Protein AF-A0A7J2YMT7-F1 (afdb_monomer_lite)

Radius of gyration: 17.84 Å; chains: 1; bounding box: 46×27×53 Å

Secondary structure (DSSP, 8-state):
--THHHHHHHHHHHHHHHHHHHHHHTTSS-HHHHHHHHHHHHHHHHHHHHHHHH-GGGHHHHHHHHHHHHHHHHHHHHHHHHHHHHSPPPGGGS-SSS--HHHHHHHHHHHHHHHHHHHHHHHHHHHHHHHHH-GGG------

Structure (mmCIF, N/CA/C/O backbone):
data_AF-A0A7J2YMT7-F1
#
_entry.id   AF-A0A7J2YMT7-F1
#
loop_
_atom_site.group_PDB
_atom_site.id
_atom_site.type_symbol
_atom_site.label_atom_id
_atom_site.label_alt_id
_atom_site.label_comp_id
_atom_site.label_asym_id
_atom_site.label_entity_id
_atom_site.label_seq_id
_atom_site.pdbx_PDB_ins_code
_atom_site.Cartn_x
_atom_site.Cartn_y
_atom_site.Cartn_z
_atom_site.occupancy
_atom_site.B_iso_or_equiv
_atom_site.auth_seq_id
_atom_site.auth_comp_id
_atom_site.auth_asym_id
_atom_site.auth_atom_id
_atom_site.pdbx_PDB_model_num
ATOM 1 N N . MET A 1 1 ? -24.094 4.651 3.610 1.00 52.81 1 MET A N 1
ATOM 2 C CA . MET A 1 1 ? -22.888 5.042 2.845 1.00 52.81 1 MET A CA 1
ATOM 3 C C . MET A 1 1 ? -23.314 6.062 1.806 1.00 52.81 1 MET A C 1
ATOM 5 O O . MET A 1 1 ? -24.245 5.777 1.066 1.00 52.81 1 MET A O 1
ATOM 9 N N . LYS A 1 2 ? -22.695 7.248 1.753 1.00 54.00 2 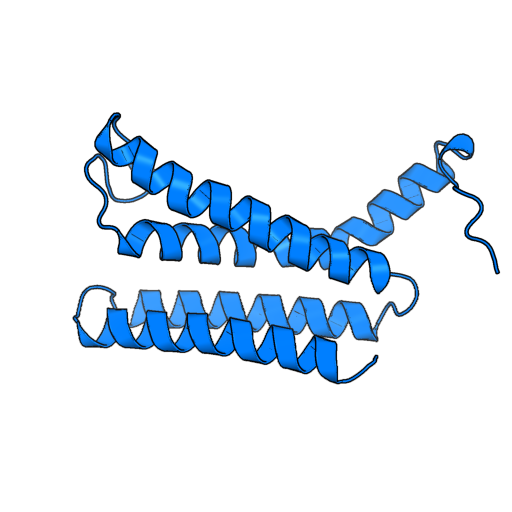LYS A N 1
ATOM 10 C CA . LYS A 1 2 ? -22.926 8.169 0.629 1.00 54.00 2 LYS A CA 1
ATOM 11 C C . LYS A 1 2 ? -22.167 7.601 -0.574 1.00 54.00 2 LYS A C 1
ATOM 13 O O . LYS A 1 2 ? -20.940 7.610 -0.537 1.00 54.00 2 LYS A O 1
ATOM 18 N N . TRP A 1 3 ? -22.888 7.121 -1.593 1.00 56.78 3 TRP A N 1
ATOM 19 C CA . TRP A 1 3 ? -22.397 6.493 -2.838 1.00 56.78 3 TRP A CA 1
ATOM 20 C C . TRP A 1 3 ? -21.148 7.140 -3.455 1.00 56.78 3 TRP A C 1
ATOM 22 O O . TRP A 1 3 ? -20.315 6.455 -4.037 1.00 56.78 3 TRP A O 1
ATOM 32 N N . LYS A 1 4 ? -20.968 8.445 -3.239 1.00 57.12 4 LYS A N 1
ATOM 33 C CA . LYS A 1 4 ? -19.778 9.212 -3.620 1.00 57.12 4 LYS A CA 1
ATOM 34 C C . LYS A 1 4 ? -18.448 8.610 -3.127 1.00 57.12 4 LYS A C 1
ATOM 36 O O . LYS A 1 4 ? -17.479 8.649 -3.866 1.00 57.12 4 LYS A O 1
ATOM 41 N N . HIS A 1 5 ? -18.388 8.020 -1.931 1.00 60.62 5 HIS A N 1
ATOM 42 C CA . HIS A 1 5 ? -17.132 7.472 -1.380 1.00 60.62 5 HIS A CA 1
ATOM 43 C C . HIS A 1 5 ? -16.762 6.128 -2.015 1.00 60.62 5 HIS A C 1
ATOM 45 O O . HIS A 1 5 ? -15.599 5.878 -2.314 1.00 60.62 5 HIS A O 1
ATOM 51 N N . VAL A 1 6 ? -17.770 5.295 -2.279 1.00 62.91 6 VAL A N 1
ATOM 52 C CA . VAL A 1 6 ? -17.600 4.027 -3.001 1.00 62.91 6 VAL A CA 1
ATOM 53 C C . VAL A 1 6 ? -17.194 4.306 -4.451 1.00 62.91 6 VAL A C 1
ATOM 55 O O . VAL A 1 6 ? -16.293 3.659 -4.971 1.00 62.91 6 VAL A O 1
ATOM 58 N N . ALA A 1 7 ? -17.778 5.336 -5.072 1.00 62.00 7 ALA A N 1
ATOM 59 C CA . ALA A 1 7 ? -17.408 5.780 -6.414 1.00 62.00 7 ALA A CA 1
ATOM 60 C C . ALA A 1 7 ? -15.953 6.280 -6.503 1.00 62.00 7 ALA A C 1
ATOM 62 O O . ALA A 1 7 ? -15.264 5.956 -7.465 1.00 62.00 7 ALA A O 1
ATOM 63 N N . ILE A 1 8 ? -15.459 7.010 -5.495 1.00 65.06 8 ILE A N 1
ATOM 64 C CA . ILE A 1 8 ? -14.055 7.457 -5.451 1.00 65.06 8 ILE A CA 1
ATOM 65 C C . ILE A 1 8 ? -13.103 6.256 -5.368 1.00 65.06 8 ILE A C 1
ATOM 67 O O . ILE A 1 8 ? -12.135 6.182 -6.125 1.00 65.06 8 ILE A O 1
ATOM 71 N N . GLY A 1 9 ? -13.394 5.274 -4.514 1.00 65.06 9 GLY A N 1
ATOM 72 C CA . GLY A 1 9 ? -12.570 4.068 -4.424 1.00 65.06 9 GLY A CA 1
ATOM 73 C C . GLY A 1 9 ? -12.605 3.200 -5.698 1.00 65.06 9 GLY A C 1
ATOM 74 O O . GLY A 1 9 ? -11.574 2.673 -6.118 1.00 65.06 9 GLY A O 1
ATOM 75 N N . LEU A 1 10 ? -13.754 3.133 -6.379 1.00 66.94 10 LEU A N 1
ATOM 76 C CA . LEU A 1 10 ? -13.886 2.523 -7.710 1.00 66.94 10 LEU A CA 1
ATOM 77 C C . LEU A 1 10 ? -13.078 3.272 -8.783 1.00 66.94 10 LEU A C 1
ATOM 79 O O . LEU A 1 10 ? -12.455 2.651 -9.638 1.00 66.94 10 LEU A O 1
ATOM 83 N N . SER A 1 11 ? -13.034 4.605 -8.728 1.00 67.38 11 SER A N 1
ATOM 84 C CA . SER A 1 11 ? -12.229 5.387 -9.675 1.00 67.38 11 SER A CA 1
ATOM 85 C C . SER A 1 11 ? -10.721 5.206 -9.462 1.00 67.38 11 SER A C 1
ATOM 87 O O . SER A 1 11 ? -9.984 5.067 -10.436 1.00 67.38 11 SER A O 1
ATOM 89 N N . LEU A 1 12 ? -10.260 5.112 -8.208 1.00 70.12 12 LEU A N 1
ATOM 90 C CA . LEU A 1 12 ? -8.852 4.840 -7.896 1.00 70.12 12 LEU A CA 1
ATOM 91 C C . LEU A 1 12 ? -8.421 3.433 -8.333 1.00 70.12 12 LEU A C 1
ATOM 93 O O . LEU A 1 12 ? -7.330 3.262 -8.873 1.00 70.12 12 LEU A O 1
ATOM 97 N N . SER A 1 13 ? -9.283 2.432 -8.141 1.00 71.56 13 SER A N 1
ATOM 98 C CA . SER A 1 13 ? -9.014 1.063 -8.600 1.00 71.56 13 SER A CA 1
ATOM 99 C C . SER A 1 13 ? -8.976 0.948 -10.126 1.00 71.56 13 SER A C 1
ATOM 101 O O . SER A 1 13 ? -8.164 0.190 -10.655 1.00 71.56 13 SER A O 1
ATOM 103 N N . GLY A 1 14 ? -9.762 1.760 -10.840 1.00 78.12 14 GLY A N 1
ATOM 104 C CA . GLY A 1 14 ? -9.677 1.880 -12.296 1.00 78.12 14 GLY A CA 1
ATOM 105 C C . GLY A 1 14 ? -8.308 2.364 -12.785 1.00 78.12 14 GLY A C 1
ATOM 106 O O . GLY A 1 14 ? -7.767 1.798 -13.730 1.00 78.12 14 GLY A O 1
ATOM 107 N N . ILE A 1 15 ? -7.705 3.354 -12.115 1.00 79.81 15 ILE A N 1
ATOM 108 C CA . ILE A 1 15 ? -6.371 3.875 -12.473 1.00 79.81 15 ILE A CA 1
ATOM 109 C C . ILE A 1 15 ? -5.302 2.786 -12.330 1.00 79.81 15 ILE A C 1
ATOM 111 O O . ILE A 1 15 ? -4.473 2.613 -13.222 1.00 79.81 15 ILE A O 1
ATOM 115 N N . VAL A 1 16 ? -5.350 2.020 -11.236 1.00 79.31 16 VAL A N 1
ATOM 116 C CA . VAL A 1 16 ? -4.423 0.904 -10.997 1.00 79.31 16 VAL A CA 1
ATOM 117 C C . VAL A 1 16 ? -4.561 -0.160 -12.085 1.00 79.31 16 VAL A C 1
ATOM 119 O O . VAL A 1 16 ? -3.558 -0.571 -12.661 1.00 79.31 16 VAL A O 1
ATOM 122 N N . ALA A 1 17 ? -5.792 -0.544 -12.432 1.00 82.75 17 ALA A N 1
ATOM 123 C CA . ALA A 1 17 ? -6.040 -1.531 -13.480 1.00 82.75 17 ALA A CA 1
ATOM 124 C C . ALA A 1 17 ? -5.550 -1.067 -14.863 1.00 82.75 17 ALA A C 1
ATOM 126 O O . ALA A 1 17 ? -4.910 -1.839 -15.578 1.00 82.75 17 ALA A O 1
ATOM 127 N N . ILE A 1 18 ? -5.798 0.198 -15.225 1.00 84.81 18 ILE A N 1
ATOM 128 C CA . ILE A 1 18 ? -5.334 0.791 -16.490 1.00 84.81 18 ILE A CA 1
ATOM 129 C C . ILE A 1 18 ? -3.807 0.7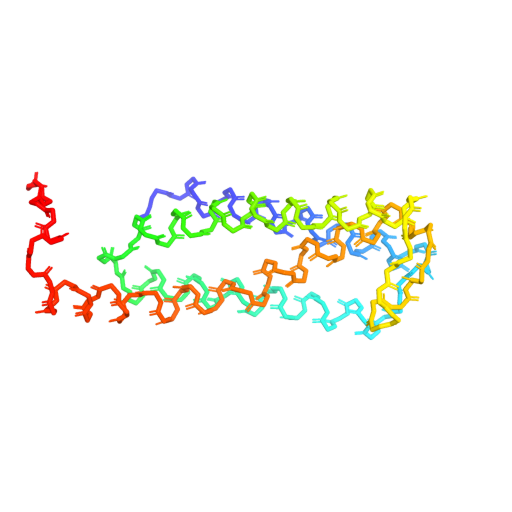90 -16.557 1.00 84.81 18 ILE A C 1
ATOM 131 O O . ILE A 1 18 ? -3.229 0.427 -17.578 1.00 84.81 18 ILE A O 1
ATOM 135 N N . MET A 1 19 ? -3.141 1.159 -15.467 1.00 83.12 19 MET A N 1
ATOM 136 C CA . MET A 1 19 ? -1.686 1.193 -15.415 1.00 83.12 19 MET A C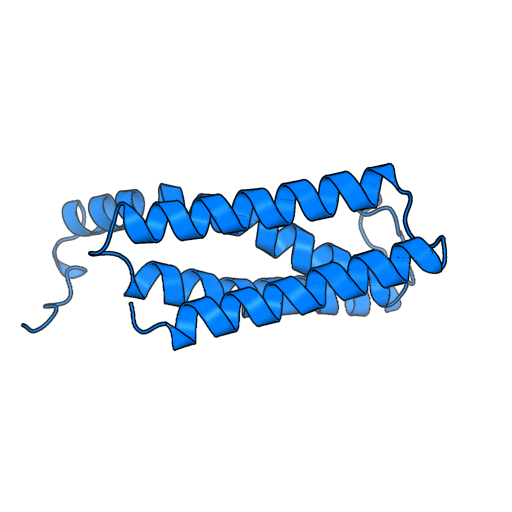A 1
ATOM 137 C C . MET A 1 19 ? -1.074 -0.210 -15.498 1.00 83.12 19 MET A C 1
ATOM 139 O O . MET A 1 19 ? -0.106 -0.404 -16.227 1.00 83.12 19 MET A O 1
ATOM 143 N N . THR A 1 20 ? -1.646 -1.211 -14.821 1.00 83.56 20 THR A N 1
ATOM 144 C CA . THR A 1 20 ? -1.192 -2.603 -14.965 1.00 83.56 20 THR A CA 1
ATOM 145 C C . THR A 1 20 ? -1.389 -3.110 -16.395 1.00 83.56 20 THR A C 1
ATOM 147 O O . THR A 1 20 ? -0.498 -3.764 -16.932 1.00 83.56 20 THR A O 1
ATOM 150 N N . ALA A 1 21 ? -2.506 -2.764 -17.045 1.00 85.44 21 ALA A N 1
ATOM 151 C CA . ALA A 1 21 ? -2.747 -3.104 -18.446 1.00 85.44 21 ALA A CA 1
ATOM 152 C C . ALA A 1 21 ? -1.748 -2.419 -19.396 1.00 85.44 21 ALA A C 1
ATOM 154 O O . ALA A 1 21 ? -1.258 -3.057 -20.325 1.00 85.44 21 ALA A O 1
ATOM 155 N N . TYR A 1 22 ? -1.399 -1.155 -19.139 1.00 86.69 22 TYR A N 1
ATOM 156 C CA . TYR A 1 22 ? -0.367 -0.436 -19.890 1.00 86.69 22 TYR A CA 1
ATOM 157 C C . TYR A 1 22 ? 1.006 -1.117 -19.768 1.00 86.69 22 TYR A C 1
ATOM 159 O O . TYR A 1 22 ? 1.668 -1.362 -20.771 1.00 86.69 22 TYR A O 1
ATOM 167 N N . LEU A 1 23 ? 1.410 -1.501 -18.552 1.00 84.38 23 LEU A N 1
ATOM 168 C CA . LEU A 1 23 ? 2.686 -2.194 -18.326 1.00 84.38 23 LEU A CA 1
ATOM 169 C C . LEU A 1 23 ? 2.735 -3.581 -18.980 1.00 84.38 23 LEU A C 1
ATOM 171 O O . LEU A 1 23 ? 3.795 -4.007 -19.438 1.00 84.38 23 LEU A O 1
ATOM 175 N N . LEU A 1 24 ? 1.595 -4.273 -19.043 1.00 86.69 24 LEU A N 1
ATOM 176 C CA . LEU A 1 24 ? 1.468 -5.538 -19.759 1.00 86.69 24 LEU A CA 1
ATOM 177 C C . LEU A 1 24 ? 1.594 -5.341 -21.281 1.00 86.69 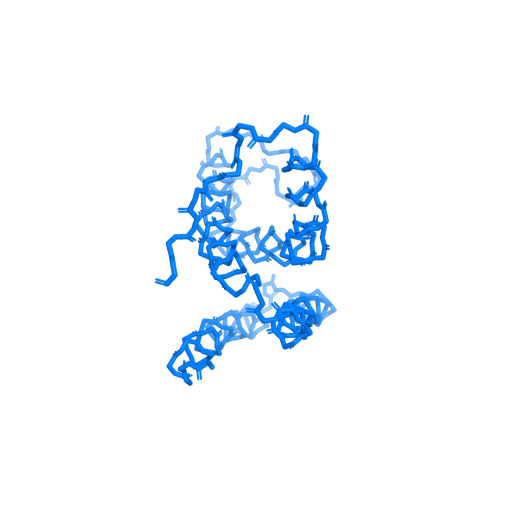24 LEU A C 1
ATOM 179 O O . LEU A 1 24 ? 2.273 -6.125 -21.938 1.00 86.69 24 LEU A O 1
ATOM 183 N N . ALA A 1 25 ? 0.982 -4.290 -21.839 1.00 86.25 25 ALA A N 1
ATOM 184 C CA . ALA A 1 25 ? 1.046 -3.983 -23.271 1.00 86.25 25 ALA A CA 1
ATOM 185 C C . ALA A 1 25 ? 2.476 -3.663 -23.744 1.00 86.25 25 ALA A C 1
ATOM 187 O O . ALA A 1 25 ? 2.886 -4.101 -24.816 1.00 86.25 25 ALA A O 1
ATOM 188 N N . GLU A 1 26 ? 3.259 -2.978 -22.910 1.00 87.00 26 GLU A N 1
ATOM 189 C CA . GLU A 1 26 ? 4.671 -2.657 -23.163 1.00 87.00 26 GLU A CA 1
ATOM 190 C C . GLU A 1 26 ? 5.630 -3.836 -22.881 1.00 87.00 26 GLU A C 1
ATOM 192 O O . GLU A 1 26 ? 6.847 -3.681 -22.941 1.00 87.00 26 GLU A O 1
ATOM 197 N N . SER A 1 27 ? 5.111 -5.029 -22.549 1.00 81.88 27 SER A N 1
ATOM 198 C CA . SER A 1 27 ? 5.905 -6.219 -22.182 1.00 81.88 27 SER A CA 1
ATOM 199 C C . SER A 1 27 ? 6.865 -6.006 -20.998 1.00 81.88 27 SER A C 1
ATOM 201 O O . SER A 1 27 ? 7.811 -6.769 -20.804 1.00 81.88 27 SER A O 1
ATOM 203 N N . LEU A 1 28 ? 6.611 -4.980 -20.179 1.00 79.88 28 LEU A N 1
ATOM 204 C CA . LEU A 1 28 ? 7.381 -4.658 -18.971 1.00 79.88 28 LEU A CA 1
ATOM 205 C C . LEU A 1 28 ? 6.983 -5.543 -17.786 1.00 79.88 28 LEU A C 1
ATOM 207 O O . LEU A 1 28 ? 7.718 -5.637 -16.804 1.00 79.88 28 LEU A O 1
ATOM 211 N N . LEU A 1 29 ? 5.814 -6.177 -17.871 1.00 81.38 29 LEU A N 1
ATOM 212 C CA . LEU A 1 29 ? 5.265 -7.050 -16.848 1.00 81.38 29 LEU A CA 1
ATOM 213 C C . LEU A 1 29 ? 4.803 -8.360 -17.491 1.00 81.38 29 LEU A C 1
ATOM 215 O O . LEU A 1 29 ? 4.143 -8.339 -18.529 1.00 81.38 29 LEU A O 1
ATOM 219 N N . SER A 1 30 ? 5.132 -9.503 -16.886 1.00 84.19 30 SER A N 1
ATOM 220 C CA . SER A 1 30 ? 4.636 -10.788 -17.381 1.00 84.19 30 SER A CA 1
ATOM 221 C C . SER A 1 30 ? 3.145 -10.941 -17.087 1.00 84.19 30 SER A C 1
ATOM 223 O O . SER A 1 30 ? 2.625 -10.414 -16.099 1.00 84.19 30 SER A O 1
ATOM 225 N N . PHE A 1 31 ? 2.452 -11.694 -17.939 1.00 82.75 31 PHE A N 1
ATOM 226 C CA . PHE A 1 31 ? 1.017 -11.932 -17.795 1.00 82.75 31 PHE A CA 1
ATOM 227 C C . PHE A 1 31 ? 0.657 -12.547 -16.433 1.00 82.75 31 PHE A C 1
ATOM 229 O O . PHE A 1 31 ? -0.286 -12.094 -15.785 1.00 82.75 31 PHE A O 1
ATOM 236 N N . ASP A 1 32 ? 1.457 -13.504 -15.955 1.00 81.00 32 ASP A N 1
ATOM 237 C CA . ASP A 1 32 ? 1.249 -14.152 -14.655 1.00 81.00 32 ASP A CA 1
ATOM 238 C C . ASP A 1 32 ? 1.348 -13.154 -13.496 1.00 81.00 32 ASP A C 1
ATOM 240 O O . ASP A 1 32 ? 0.511 -13.149 -12.592 1.00 81.00 32 ASP A O 1
ATOM 244 N N . VAL A 1 33 ? 2.341 -12.258 -13.544 1.00 80.38 33 VAL A N 1
ATOM 245 C CA . VAL A 1 33 ? 2.526 -11.222 -12.522 1.00 80.38 33 VAL A CA 1
ATOM 246 C C . VAL A 1 33 ? 1.382 -10.212 -12.587 1.00 80.38 33 VAL A C 1
ATOM 248 O O . VAL A 1 33 ? 0.865 -9.836 -11.539 1.00 80.38 33 VAL A O 1
ATOM 251 N N . ALA A 1 34 ? 0.918 -9.829 -13.781 1.00 84.19 34 ALA A N 1
ATOM 252 C CA . ALA A 1 34 ? -0.217 -8.914 -13.940 1.00 84.19 34 ALA A CA 1
ATOM 253 C C . ALA A 1 34 ? -1.490 -9.503 -13.328 1.00 84.19 34 ALA A C 1
ATOM 255 O O . ALA A 1 34 ? -2.189 -8.825 -12.572 1.00 84.19 34 ALA A O 1
ATOM 256 N N . MET A 1 35 ? -1.777 -10.772 -13.630 1.00 81.69 35 MET A N 1
ATOM 257 C CA . MET A 1 35 ? -2.951 -11.467 -13.110 1.00 81.69 35 MET A CA 1
ATOM 258 C C . MET A 1 35 ? -2.901 -11.633 -11.595 1.00 81.69 35 MET A C 1
ATOM 260 O O . MET A 1 35 ? -3.898 -11.353 -10.932 1.00 81.69 35 MET A O 1
ATOM 264 N N . LEU A 1 36 ? -1.761 -12.051 -11.036 1.00 80.81 36 LEU A N 1
ATOM 265 C CA . LEU A 1 36 ? -1.597 -12.155 -9.585 1.00 80.81 36 LEU A CA 1
ATOM 266 C C . LEU A 1 36 ? -1.788 -10.796 -8.915 1.00 80.81 36 LEU A C 1
ATOM 268 O O . LEU A 1 36 ? -2.507 -10.691 -7.925 1.00 80.81 36 LEU A O 1
ATOM 272 N N . PHE A 1 37 ? -1.199 -9.748 -9.483 1.00 80.44 37 PHE A N 1
ATOM 273 C CA . PHE A 1 37 ? -1.269 -8.405 -8.930 1.00 80.44 37 PHE A CA 1
ATOM 274 C C . PHE A 1 37 ? -2.694 -7.846 -8.929 1.00 80.44 37 PHE A C 1
ATOM 276 O O . PHE A 1 37 ? -3.176 -7.383 -7.896 1.00 80.44 37 PHE A O 1
ATOM 283 N N . LEU A 1 38 ? -3.404 -7.951 -10.057 1.00 84.56 38 LEU A N 1
ATOM 284 C CA . LEU A 1 38 ? -4.807 -7.548 -10.155 1.00 84.56 38 LEU A CA 1
ATOM 285 C C . LEU A 1 38 ? -5.700 -8.415 -9.264 1.00 84.56 38 LEU A C 1
ATOM 287 O O . LEU A 1 38 ? -6.578 -7.887 -8.587 1.00 84.56 38 LEU A O 1
ATOM 291 N N . GLY A 1 39 ? -5.464 -9.727 -9.223 1.00 82.38 39 GLY A N 1
ATOM 292 C CA . GLY A 1 39 ? -6.217 -10.658 -8.388 1.00 82.38 39 GLY A CA 1
ATOM 293 C C . GLY A 1 39 ? -6.107 -10.322 -6.902 1.00 82.38 39 GLY A C 1
ATOM 294 O O . GLY A 1 39 ? -7.127 -10.192 -6.225 1.00 82.38 39 GLY A O 1
ATOM 295 N N . VAL A 1 40 ? -4.885 -10.107 -6.405 1.00 78.69 40 VAL A N 1
ATOM 296 C CA . VAL A 1 40 ? -4.643 -9.694 -5.015 1.00 78.69 40 VAL A CA 1
ATOM 297 C C . VAL A 1 40 ? -5.252 -8.317 -4.752 1.00 78.69 40 VAL A C 1
ATOM 299 O O . VAL A 1 40 ? -5.951 -8.147 -3.754 1.00 78.69 40 VAL A O 1
ATOM 302 N N . PHE A 1 41 ? -5.069 -7.353 -5.657 1.00 82.75 41 PHE A N 1
ATOM 303 C CA . PHE A 1 41 ? -5.626 -6.008 -5.518 1.00 82.75 41 PHE A CA 1
ATOM 304 C C . PHE A 1 41 ? -7.159 -6.013 -5.411 1.00 82.75 41 PHE A C 1
ATOM 306 O O . PHE A 1 41 ? -7.715 -5.484 -4.445 1.00 82.75 41 PHE A O 1
ATOM 313 N N . PHE A 1 42 ? -7.856 -6.656 -6.353 1.00 83.00 42 PHE A N 1
ATOM 314 C CA . PHE A 1 42 ? -9.317 -6.747 -6.330 1.00 83.00 42 PHE A CA 1
ATOM 315 C C . PHE A 1 42 ? -9.829 -7.592 -5.161 1.00 83.00 42 PHE A C 1
ATOM 317 O O . PHE A 1 42 ? -10.837 -7.229 -4.556 1.00 83.00 42 PHE A O 1
ATOM 324 N N . GLY A 1 43 ? -9.132 -8.673 -4.798 1.00 81.00 43 GLY A N 1
ATOM 325 C CA . GLY A 1 43 ? -9.475 -9.492 -3.635 1.00 81.00 43 GLY A CA 1
ATOM 326 C C . GLY A 1 43 ? -9.425 -8.693 -2.332 1.00 81.00 4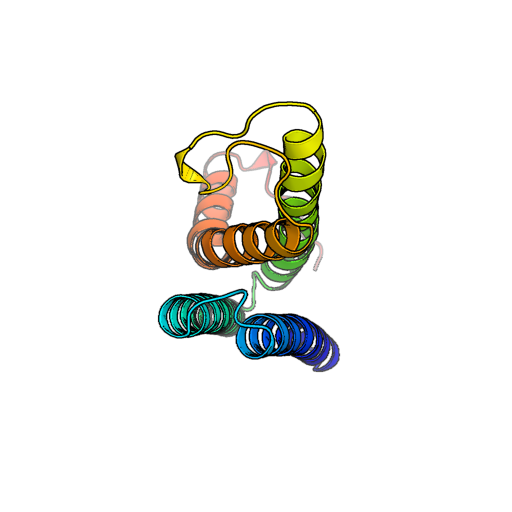3 GLY A C 1
ATOM 327 O O . GLY A 1 43 ? -10.381 -8.704 -1.556 1.00 81.00 43 GLY A O 1
ATOM 328 N N . CYS A 1 44 ? -8.358 -7.922 -2.121 1.00 77.25 44 CYS A N 1
ATOM 329 C CA . CYS A 1 44 ? -8.206 -7.078 -0.936 1.00 77.25 44 CYS A CA 1
ATOM 330 C C . CYS A 1 44 ? -9.232 -5.939 -0.911 1.00 77.25 44 CYS A C 1
ATOM 332 O O . CYS A 1 44 ? -9.795 -5.629 0.141 1.00 77.25 44 CYS A O 1
ATOM 334 N N . TYR A 1 45 ? -9.544 -5.362 -2.073 1.00 78.38 45 TYR A N 1
ATOM 335 C CA . TYR A 1 45 ? -10.586 -4.347 -2.197 1.00 78.38 45 TYR A CA 1
ATOM 336 C C . TYR A 1 45 ? -11.985 -4.905 -1.882 1.00 78.38 45 TYR A C 1
ATOM 338 O O . TYR A 1 45 ? -12.764 -4.273 -1.166 1.00 78.38 45 TYR A O 1
ATOM 346 N N . ALA A 1 46 ? -12.292 -6.121 -2.343 1.00 81.31 46 ALA A N 1
ATOM 347 C CA . ALA A 1 46 ? -13.537 -6.812 -2.020 1.00 81.31 46 ALA A CA 1
ATOM 348 C C . ALA A 1 46 ? -13.652 -7.120 -0.519 1.00 81.31 46 ALA A C 1
ATOM 350 O O . ALA A 1 46 ? -14.711 -6.890 0.065 1.00 81.31 46 ALA A O 1
ATOM 351 N N . ILE A 1 47 ? -12.565 -7.569 0.122 1.00 78.62 47 ILE A N 1
ATOM 352 C CA . ILE A 1 47 ? -12.512 -7.787 1.577 1.00 78.62 47 ILE A CA 1
ATOM 353 C C . ILE A 1 47 ? -12.777 -6.480 2.329 1.00 78.62 47 ILE A C 1
ATOM 355 O O . ILE A 1 47 ? -13.593 -6.468 3.248 1.00 78.62 47 ILE A O 1
ATOM 359 N N . ALA A 1 48 ? -12.146 -5.375 1.924 1.00 76.12 48 ALA A N 1
ATOM 360 C CA . ALA A 1 48 ? -12.352 -4.073 2.554 1.00 76.12 48 ALA A CA 1
ATOM 361 C C . ALA A 1 48 ? -13.813 -3.599 2.435 1.00 76.12 48 ALA A C 1
ATOM 363 O O . ALA A 1 48 ? -14.396 -3.121 3.407 1.00 76.12 48 ALA A O 1
ATOM 364 N N . ILE A 1 49 ? -14.440 -3.784 1.268 1.00 76.00 49 ILE A N 1
ATOM 365 C CA . ILE A 1 49 ? -15.864 -3.477 1.078 1.00 76.00 49 ILE A CA 1
ATOM 366 C C . ILE A 1 49 ? -16.740 -4.373 1.962 1.00 76.00 49 ILE A C 1
ATOM 368 O O . ILE A 1 49 ? -17.655 -3.876 2.622 1.00 76.00 49 ILE A O 1
ATOM 372 N N . ALA A 1 50 ? -16.476 -5.681 1.984 1.00 78.31 50 ALA A N 1
ATOM 373 C CA . ALA A 1 50 ? -17.230 -6.634 2.791 1.00 78.31 50 ALA A CA 1
ATOM 374 C C . ALA A 1 50 ? -17.136 -6.302 4.289 1.00 78.31 50 ALA A C 1
ATOM 376 O O . ALA A 1 50 ? -18.164 -6.282 4.968 1.00 78.31 50 ALA A O 1
ATOM 377 N N . ALA A 1 51 ? -15.942 -5.960 4.784 1.00 72.56 51 ALA A N 1
ATOM 378 C CA . ALA A 1 51 ? -15.725 -5.502 6.155 1.00 72.56 51 ALA A CA 1
ATOM 379 C C . ALA A 1 51 ? -16.595 -4.275 6.484 1.00 72.56 51 ALA A C 1
ATOM 381 O O . ALA A 1 51 ? -17.337 -4.298 7.472 1.00 72.56 51 ALA A O 1
ATOM 382 N N . GLY A 1 52 ? -16.648 -3.289 5.582 1.00 73.44 52 GLY A N 1
ATOM 383 C CA . GLY A 1 52 ? -17.450 -2.082 5.789 1.00 73.44 52 GLY A CA 1
ATOM 384 C C . GLY A 1 52 ? -18.961 -2.274 5.713 1.00 73.44 52 GLY A C 1
ATOM 385 O O . GLY A 1 52 ? -19.727 -1.461 6.253 1.00 73.44 52 GLY A O 1
ATOM 386 N N . PHE A 1 53 ? -19.427 -3.351 5.080 1.00 72.50 53 PHE A N 1
ATOM 387 C CA . PHE A 1 53 ? -20.825 -3.773 5.172 1.00 72.50 53 PHE A CA 1
ATOM 388 C C . PHE A 1 53 ? -21.115 -4.533 6.467 1.00 72.50 53 PHE A C 1
ATOM 390 O O . PHE A 1 53 ? -22.142 -4.268 7.093 1.00 72.50 53 PHE A O 1
ATOM 397 N N . LEU A 1 54 ? -20.219 -5.432 6.881 1.00 73.56 54 LEU A N 1
ATOM 398 C CA . LEU A 1 54 ? -20.381 -6.266 8.075 1.00 73.56 54 LEU A CA 1
ATOM 399 C C . LEU A 1 54 ? -20.269 -5.471 9.378 1.00 73.56 54 LEU A C 1
ATOM 401 O O . LEU A 1 54 ? -20.907 -5.826 10.366 1.00 73.56 54 LEU A O 1
ATOM 405 N N . SER A 1 55 ? -19.494 -4.387 9.385 1.00 68.62 55 SER A N 1
ATOM 406 C CA . SER A 1 55 ? -19.207 -3.606 10.589 1.00 68.62 55 SER A CA 1
ATOM 407 C C . SER A 1 55 ? -19.469 -2.104 10.400 1.00 68.62 55 SER A C 1
ATOM 409 O O . SER A 1 55 ? -18.537 -1.298 10.399 1.00 68.62 55 SER A O 1
ATOM 411 N N . PRO A 1 56 ? -20.745 -1.669 10.295 1.00 69.31 56 PRO A N 1
ATOM 412 C CA . PRO A 1 56 ? -21.102 -0.268 10.049 1.00 69.31 56 PRO A CA 1
ATOM 413 C C . PRO A 1 56 ? -20.547 0.720 11.081 1.00 69.31 56 PRO A C 1
ATOM 415 O O . PRO A 1 56 ? -20.335 1.885 10.747 1.00 69.31 56 PRO A O 1
ATOM 418 N N . GLU A 1 57 ? -20.333 0.254 12.313 1.00 78.81 57 GLU A N 1
ATOM 419 C CA . GLU A 1 57 ? -19.792 1.028 13.435 1.00 78.81 57 GLU A CA 1
ATOM 420 C C . GLU A 1 57 ? -18.333 1.482 13.210 1.00 78.81 57 GLU A C 1
ATOM 422 O O . GLU A 1 57 ? -17.931 2.508 13.752 1.00 78.81 57 GLU A O 1
ATOM 427 N N . TRP A 1 58 ? -17.564 0.793 12.353 1.00 78.62 58 TRP A N 1
ATOM 428 C CA . TRP A 1 58 ? -16.147 1.090 12.078 1.00 78.62 58 TRP A CA 1
ATOM 429 C C . TRP A 1 58 ? -15.912 1.843 10.762 1.00 78.62 58 TRP A C 1
ATOM 431 O O . TRP A 1 58 ? -14.768 2.064 10.378 1.00 78.62 58 TRP A O 1
ATOM 441 N N . LYS A 1 59 ? -16.963 2.325 10.087 1.00 73.12 59 LYS A N 1
ATOM 442 C CA . LYS A 1 59 ? -16.843 2.994 8.774 1.00 73.12 59 LYS A CA 1
ATOM 443 C C . LYS A 1 59 ? -15.880 4.181 8.746 1.00 73.12 59 LYS A C 1
ATOM 445 O O . LYS A 1 59 ? -15.198 4.391 7.748 1.00 73.12 59 LYS A O 1
ATOM 450 N N . SER A 1 60 ? -15.842 4.973 9.820 1.00 78.94 60 SER A N 1
ATOM 451 C CA . SER A 1 60 ? -14.910 6.106 9.928 1.00 78.94 60 SER A CA 1
ATOM 452 C C . SER A 1 60 ? -13.458 5.625 10.000 1.00 78.94 60 SER A C 1
ATOM 454 O O . SER A 1 60 ? -12.588 6.159 9.316 1.00 78.94 60 SER A O 1
ATOM 456 N N . TYR A 1 61 ? -13.220 4.561 10.772 1.00 85.38 61 TYR A N 1
ATOM 457 C CA . TYR A 1 61 ? -11.912 3.931 10.889 1.00 85.38 61 TYR A CA 1
ATOM 458 C C . TYR A 1 61 ? -11.465 3.324 9.559 1.00 85.38 61 TYR A C 1
ATOM 460 O O . TYR A 1 61 ? -10.360 3.599 9.118 1.00 85.38 61 TYR A O 1
ATOM 468 N N . GLU A 1 62 ? -12.321 2.563 8.879 1.00 80.50 62 GLU A N 1
ATOM 469 C CA . GLU A 1 62 ? -11.977 1.959 7.587 1.00 80.50 62 GLU A CA 1
ATOM 470 C C . GLU A 1 62 ? -11.639 3.012 6.534 1.00 80.50 62 GLU A C 1
ATOM 472 O O . GLU A 1 62 ? -10.658 2.872 5.806 1.00 80.50 62 GLU A O 1
ATOM 477 N N . PHE A 1 63 ? -12.410 4.101 6.477 1.00 79.50 63 PHE A N 1
ATOM 478 C CA . PHE A 1 63 ? -12.108 5.209 5.581 1.00 79.50 63 PHE A CA 1
ATOM 479 C C . PHE A 1 63 ? -10.753 5.850 5.908 1.00 79.50 63 PHE A C 1
ATOM 481 O O . PHE A 1 63 ? -9.938 6.059 5.009 1.00 79.50 63 PHE A O 1
ATOM 488 N N . ALA A 1 64 ? -10.486 6.116 7.190 1.00 82.31 64 ALA A N 1
ATOM 489 C CA . ALA A 1 64 ? -9.202 6.646 7.637 1.00 82.31 64 ALA A CA 1
ATOM 490 C C . ALA A 1 64 ? -8.042 5.685 7.324 1.00 82.31 64 ALA A C 1
ATOM 492 O O . ALA A 1 64 ? -6.989 6.135 6.880 1.00 82.31 64 ALA A O 1
ATOM 493 N N . SER A 1 65 ? -8.248 4.376 7.477 1.00 87.50 65 SER A N 1
ATOM 494 C CA . SER A 1 65 ? -7.287 3.328 7.128 1.00 87.50 65 SER A CA 1
ATOM 495 C C . SER A 1 65 ? -6.985 3.302 5.634 1.00 87.50 65 SER A C 1
ATOM 497 O O . SER A 1 65 ? -5.819 3.262 5.264 1.00 87.50 65 SER A O 1
ATOM 499 N N . VAL A 1 66 ? -7.995 3.398 4.763 1.00 83.44 66 VAL A N 1
ATOM 500 C CA . VAL A 1 66 ? -7.788 3.459 3.305 1.00 83.44 66 VAL A CA 1
ATOM 501 C C . VAL A 1 66 ? -6.988 4.702 2.915 1.00 83.44 66 VAL A C 1
ATOM 503 O O . VAL A 1 66 ? -6.033 4.597 2.149 1.00 83.44 66 VAL A O 1
ATOM 506 N N . VAL A 1 67 ? -7.348 5.876 3.444 1.00 82.25 67 VAL A N 1
ATOM 507 C CA . VAL A 1 67 ? -6.653 7.135 3.127 1.00 82.25 67 VAL A CA 1
ATOM 508 C C . VAL A 1 67 ? -5.227 7.127 3.675 1.00 82.25 67 VAL A C 1
ATOM 510 O O . VAL A 1 67 ? -4.285 7.422 2.942 1.00 82.25 67 VAL A O 1
ATOM 513 N N . GLY A 1 68 ? -5.053 6.760 4.945 1.00 86.69 68 GLY A N 1
ATOM 514 C CA . GLY A 1 68 ? -3.745 6.679 5.588 1.00 86.69 68 GLY A CA 1
ATOM 515 C C . GLY A 1 68 ? -2.833 5.675 4.891 1.00 86.69 68 GLY A C 1
ATOM 516 O O . GLY A 1 68 ? -1.672 5.984 4.627 1.00 86.69 68 GLY A O 1
ATOM 517 N N . LEU A 1 69 ? -3.372 4.515 4.508 1.00 89.44 69 LEU A N 1
ATOM 518 C CA . LEU A 1 69 ? -2.617 3.509 3.778 1.00 89.44 69 LEU A CA 1
ATOM 519 C C . LEU A 1 69 ? -2.265 3.967 2.364 1.00 89.44 69 LEU A C 1
ATOM 521 O O . LEU A 1 69 ? -1.146 3.723 1.941 1.00 89.44 69 LEU A O 1
ATOM 525 N N . ALA A 1 70 ? -3.152 4.670 1.655 1.00 85.12 70 ALA A N 1
ATOM 526 C CA . ALA A 1 70 ? -2.833 5.227 0.340 1.00 85.12 70 ALA A CA 1
ATOM 527 C C . ALA A 1 70 ? -1.674 6.236 0.408 1.00 85.12 70 ALA A C 1
ATOM 529 O O . ALA A 1 70 ? -0.791 6.233 -0.449 1.00 85.12 70 ALA A O 1
ATOM 530 N N . VAL A 1 71 ? -1.640 7.078 1.445 1.00 88.12 71 VAL A N 1
ATOM 531 C CA . VAL A 1 71 ? -0.529 8.015 1.675 1.00 88.12 71 VAL A CA 1
ATOM 532 C C . VAL A 1 71 ? 0.752 7.260 2.037 1.00 88.12 71 VAL A C 1
ATOM 534 O O . VAL A 1 71 ? 1.797 7.500 1.432 1.00 88.12 71 VAL A O 1
ATOM 537 N N . GLY A 1 72 ? 0.678 6.319 2.983 1.00 91.31 72 GLY A N 1
ATOM 538 C CA . GLY A 1 72 ? 1.827 5.528 3.429 1.00 91.31 72 GLY A CA 1
ATOM 539 C C . GLY A 1 72 ? 2.419 4.649 2.326 1.00 91.31 72 GLY A C 1
ATOM 540 O O . GLY A 1 72 ? 3.635 4.602 2.153 1.00 91.31 72 GLY A O 1
ATOM 541 N N . SER A 1 73 ? 1.576 4.005 1.521 1.00 90.56 73 SER A N 1
ATOM 542 C CA . SER A 1 73 ? 2.016 3.188 0.392 1.00 90.56 73 SER A CA 1
ATOM 543 C C . SER A 1 73 ? 2.606 4.038 -0.730 1.00 90.56 73 SER A C 1
ATOM 545 O O . SER A 1 73 ? 3.582 3.624 -1.350 1.00 90.56 73 SER A O 1
ATOM 547 N N . SER A 1 74 ? 2.085 5.250 -0.955 1.00 89.94 74 SER A N 1
ATOM 548 C CA . SER A 1 74 ? 2.684 6.205 -1.896 1.00 89.94 74 SER A CA 1
ATOM 549 C C . SER A 1 74 ? 4.081 6.610 -1.441 1.00 89.94 74 SER A C 1
ATOM 551 O O . SER A 1 74 ? 5.021 6.588 -2.236 1.00 89.94 74 SER A O 1
ATOM 553 N N . TRP A 1 75 ? 4.242 6.912 -0.150 1.00 93.56 75 TRP A N 1
ATOM 554 C CA . TRP A 1 75 ? 5.547 7.211 0.430 1.00 93.56 75 TRP A CA 1
ATOM 555 C C . TRP A 1 75 ? 6.537 6.059 0.231 1.00 93.56 75 TRP A C 1
ATOM 557 O O . TRP A 1 75 ? 7.666 6.293 -0.191 1.00 93.56 75 TRP A O 1
ATOM 567 N N . ILE A 1 76 ? 6.108 4.816 0.467 1.00 93.00 76 ILE A N 1
ATOM 568 C CA . ILE A 1 76 ? 6.948 3.629 0.268 1.00 93.00 76 ILE A CA 1
ATOM 569 C C . ILE A 1 76 ? 7.285 3.426 -1.213 1.00 93.00 76 ILE A C 1
ATOM 571 O O . ILE A 1 76 ? 8.454 3.260 -1.547 1.00 93.00 76 ILE A O 1
ATOM 575 N N . GLY A 1 77 ? 6.305 3.485 -2.114 1.00 91.00 77 GLY A N 1
ATOM 576 C CA . GLY A 1 77 ? 6.520 3.247 -3.540 1.00 91.00 77 GLY A CA 1
ATOM 577 C C . GLY A 1 77 ? 7.478 4.254 -4.177 1.00 91.00 77 GLY A C 1
ATOM 578 O O . GLY A 1 77 ? 8.508 3.877 -4.741 1.00 91.00 77 GLY A O 1
ATOM 579 N N . PHE A 1 78 ? 7.182 5.550 -4.047 1.00 92.38 78 PHE A N 1
ATOM 580 C CA . PHE A 1 78 ? 8.047 6.604 -4.586 1.00 92.38 78 PHE A CA 1
ATOM 581 C C . PHE A 1 78 ? 9.368 6.713 -3.819 1.00 92.38 78 PHE A C 1
ATOM 583 O O . PHE A 1 78 ? 10.409 6.961 -4.427 1.00 92.38 78 PHE A O 1
ATOM 590 N N . GLY A 1 79 ? 9.344 6.478 -2.505 1.00 94.12 79 GLY A N 1
ATOM 591 C CA . GLY A 1 79 ? 10.528 6.483 -1.655 1.00 94.12 79 GLY A CA 1
ATOM 592 C C . GLY A 1 79 ? 11.527 5.396 -2.040 1.00 94.12 79 GLY A C 1
ATOM 593 O O . GLY A 1 79 ? 12.703 5.700 -2.206 1.00 94.12 79 GLY A O 1
ATOM 594 N N . LEU A 1 80 ? 11.077 4.156 -2.262 1.00 92.44 80 LEU A N 1
ATOM 595 C CA . LEU A 1 80 ? 11.943 3.060 -2.713 1.00 92.44 80 LEU A CA 1
ATOM 596 C C . LEU A 1 80 ? 12.532 3.337 -4.097 1.00 92.44 80 LEU A C 1
ATOM 598 O O . LEU A 1 80 ? 13.710 3.067 -4.330 1.00 92.44 80 LEU A O 1
ATOM 602 N N . TRP A 1 81 ? 11.752 3.931 -5.004 1.00 93.50 81 TRP A N 1
ATOM 603 C CA . TRP A 1 81 ? 12.268 4.315 -6.316 1.00 93.50 81 TRP A CA 1
ATOM 604 C C . TRP A 1 81 ? 13.353 5.385 -6.203 1.00 93.50 81 TRP A C 1
ATOM 606 O O . TRP A 1 81 ? 14.433 5.202 -6.767 1.00 93.50 81 TRP A O 1
ATOM 616 N N . ALA A 1 82 ? 13.106 6.453 -5.439 1.00 93.94 82 ALA A N 1
ATOM 617 C CA . ALA A 1 82 ? 14.079 7.518 -5.212 1.00 93.94 82 ALA A CA 1
ATOM 618 C C . ALA A 1 82 ? 15.338 6.986 -4.510 1.00 93.94 82 ALA A C 1
ATOM 620 O O . ALA A 1 82 ? 16.458 7.290 -4.920 1.00 93.94 82 ALA A O 1
ATOM 621 N N . TYR A 1 83 ? 15.157 6.127 -3.504 1.00 92.75 83 TYR A N 1
ATOM 622 C CA . TYR A 1 83 ? 16.242 5.464 -2.789 1.00 92.75 83 TYR A CA 1
ATOM 623 C C . TYR A 1 83 ? 17.118 4.645 -3.740 1.00 92.75 83 TYR A C 1
ATOM 625 O O . TYR A 1 83 ? 18.337 4.782 -3.699 1.00 92.75 83 TYR A O 1
ATOM 633 N N . SER A 1 84 ? 16.509 3.887 -4.658 1.00 93.19 84 SER A N 1
ATOM 634 C CA . SER A 1 84 ? 17.222 3.044 -5.629 1.00 93.19 84 SER A CA 1
ATOM 635 C C . SER A 1 84 ? 18.135 3.807 -6.594 1.00 93.19 84 SER A C 1
ATOM 637 O O . SER A 1 84 ? 19.046 3.212 -7.170 1.00 93.19 84 SER A O 1
ATOM 639 N N . GLN A 1 85 ? 17.904 5.113 -6.786 1.00 93.25 85 GLN A N 1
ATOM 640 C CA . GLN A 1 85 ? 18.765 5.957 -7.623 1.00 93.25 85 GLN A CA 1
ATOM 641 C C . GLN A 1 85 ? 20.083 6.292 -6.909 1.00 93.25 85 GLN A C 1
ATOM 643 O O . GLN A 1 85 ? 21.112 6.509 -7.543 1.00 93.25 85 GLN A O 1
ATOM 648 N N . ILE A 1 86 ? 20.065 6.324 -5.574 1.00 92.62 86 ILE A N 1
ATOM 649 C CA . ILE A 1 86 ? 21.197 6.758 -4.750 1.00 92.62 86 ILE A CA 1
ATOM 650 C C . ILE A 1 86 ? 21.921 5.540 -4.170 1.00 92.62 86 ILE A C 1
ATOM 652 O O . ILE A 1 86 ? 23.148 5.446 -4.262 1.00 92.62 86 ILE A O 1
ATOM 656 N N . LEU A 1 87 ? 21.172 4.580 -3.629 1.00 90.94 87 LEU A N 1
ATOM 657 C CA . LEU A 1 87 ? 21.669 3.424 -2.887 1.00 90.94 87 LEU A CA 1
ATOM 658 C C . LEU A 1 87 ? 21.097 2.115 -3.441 1.00 90.94 87 LEU A C 1
ATOM 660 O O . LEU A 1 87 ? 20.006 2.112 -4.012 1.00 90.94 87 LEU A O 1
ATOM 664 N N . PRO A 1 88 ? 21.824 0.998 -3.281 1.00 88.19 88 PRO A N 1
ATOM 665 C CA . PRO A 1 88 ? 21.314 -0.288 -3.700 1.00 88.19 88 PRO A CA 1
ATOM 666 C C . PRO A 1 88 ? 20.156 -0.748 -2.805 1.00 88.19 88 PRO A C 1
ATOM 668 O O . PRO A 1 88 ? 20.218 -0.655 -1.577 1.00 88.19 88 PRO A O 1
ATOM 671 N N . LEU A 1 89 ? 19.101 -1.253 -3.431 1.00 87.31 89 LEU A N 1
ATOM 672 C CA . LEU A 1 89 ? 17.986 -1.925 -2.780 1.00 87.31 89 LEU A CA 1
ATOM 673 C C . LEU A 1 89 ? 18.350 -3.388 -2.465 1.00 87.31 89 LEU A C 1
ATOM 675 O O . LEU A 1 89 ? 19.178 -3.987 -3.156 1.00 87.31 89 LEU A O 1
ATOM 679 N N . PRO A 1 90 ? 17.704 -4.007 -1.462 1.00 82.25 90 PRO A N 1
ATOM 680 C CA . PRO A 1 90 ? 17.815 -5.444 -1.241 1.00 82.25 90 PRO A CA 1
ATOM 681 C C . PRO A 1 90 ? 17.404 -6.254 -2.483 1.00 82.25 90 PRO A C 1
ATOM 683 O O . PRO A 1 90 ? 16.347 -6.002 -3.064 1.00 82.25 90 PRO A O 1
ATOM 686 N N . LEU A 1 91 ? 18.182 -7.291 -2.821 1.00 69.19 91 LEU A N 1
ATOM 687 C CA . LEU A 1 91 ? 17.946 -8.208 -3.956 1.00 69.19 91 LEU A CA 1
ATOM 688 C C . LEU A 1 91 ? 16.527 -8.796 -4.015 1.00 69.19 91 LEU A C 1
ATOM 690 O O . LEU A 1 91 ? 16.031 -9.105 -5.095 1.00 69.19 91 LEU A O 1
ATOM 694 N N . ALA A 1 92 ? 15.851 -8.915 -2.868 1.00 70.31 92 ALA A N 1
ATOM 695 C CA . ALA A 1 92 ? 14.477 -9.408 -2.774 1.00 70.31 92 ALA A CA 1
ATOM 696 C C . ALA A 1 92 ? 13.462 -8.591 -3.598 1.00 70.31 92 ALA A C 1
ATOM 698 O O . ALA A 1 92 ? 12.385 -9.093 -3.904 1.00 70.31 92 ALA A O 1
ATOM 699 N N . LEU A 1 93 ? 13.791 -7.347 -3.962 1.00 66.50 93 LEU A N 1
ATOM 700 C CA . LEU A 1 93 ? 12.920 -6.462 -4.736 1.00 66.50 93 LEU A CA 1
ATOM 701 C C . LEU A 1 93 ? 13.124 -6.573 -6.255 1.00 66.50 93 LEU A C 1
ATOM 703 O O . LEU A 1 93 ? 12.450 -5.867 -7.000 1.00 66.50 93 LEU A O 1
ATOM 707 N N . GLY A 1 94 ? 14.041 -7.427 -6.724 1.00 70.81 94 GLY A N 1
ATOM 708 C CA . GLY A 1 94 ? 14.291 -7.685 -8.150 1.00 70.81 94 GLY A CA 1
ATOM 709 C C . GLY A 1 94 ? 15.106 -6.610 -8.880 1.00 70.81 94 GLY A C 1
ATOM 710 O O . GLY A 1 94 ? 15.661 -6.887 -9.940 1.00 70.81 94 GLY A O 1
ATOM 711 N N . TRP A 1 95 ? 15.243 -5.415 -8.298 1.00 78.38 95 TRP A N 1
ATOM 712 C CA . TRP A 1 95 ? 16.128 -4.354 -8.780 1.00 78.38 95 TRP A CA 1
ATOM 713 C C . TRP A 1 95 ? 17.132 -3.982 -7.701 1.00 78.38 95 TRP A C 1
ATOM 715 O O . TRP A 1 95 ? 16.744 -3.474 -6.655 1.00 78.38 95 TRP A O 1
ATOM 725 N N . GLU A 1 96 ? 18.420 -4.187 -7.970 1.00 79.12 96 GLU A N 1
ATOM 726 C CA . GLU A 1 96 ? 19.478 -3.765 -7.048 1.00 79.12 96 GLU A CA 1
ATOM 727 C C . GLU A 1 96 ? 19.699 -2.255 -7.084 1.00 79.12 96 GLU A C 1
ATOM 729 O O . GLU A 1 96 ? 19.932 -1.655 -6.046 1.00 79.12 96 GLU A O 1
ATOM 734 N N . ARG A 1 97 ? 19.628 -1.604 -8.249 1.00 85.62 97 ARG A N 1
ATOM 735 C CA . ARG A 1 97 ? 19.837 -0.154 -8.384 1.00 85.62 97 ARG A CA 1
ATOM 736 C C . ARG A 1 97 ? 19.123 0.382 -9.617 1.00 85.62 97 ARG A C 1
ATOM 738 O O . ARG A 1 97 ? 18.856 -0.383 -10.540 1.00 85.62 97 ARG A O 1
ATOM 745 N N . ASN A 1 98 ? 18.863 1.690 -9.644 1.00 88.56 98 ASN A N 1
ATOM 746 C CA . ASN A 1 98 ? 18.223 2.387 -10.764 1.00 88.56 98 ASN A CA 1
ATOM 747 C C . ASN A 1 98 ? 16.919 1.705 -11.187 1.00 88.56 98 ASN A C 1
ATOM 749 O O . ASN A 1 98 ? 16.711 1.399 -12.363 1.00 88.56 98 ASN A O 1
ATOM 753 N N . ALA A 1 99 ? 16.051 1.432 -10.210 1.00 87.75 99 ALA A N 1
ATOM 754 C CA . ALA A 1 99 ? 14.770 0.825 -10.510 1.00 87.75 99 ALA A CA 1
ATOM 755 C C . ALA A 1 99 ? 13.996 1.740 -11.476 1.00 87.75 99 ALA A C 1
ATOM 757 O O . ALA A 1 99 ? 14.031 2.973 -11.336 1.00 87.75 99 ALA A O 1
ATOM 758 N N . PRO A 1 100 ? 13.305 1.165 -12.468 1.00 88.12 100 PRO A N 1
ATOM 759 C CA . PRO A 1 100 ? 12.528 1.952 -13.405 1.00 88.12 100 PRO A CA 1
ATOM 760 C C . PRO A 1 100 ? 11.369 2.637 -12.676 1.00 88.12 100 PRO A C 1
ATOM 762 O O . PRO A 1 100 ? 10.860 2.135 -11.676 1.00 88.12 100 PRO A O 1
ATOM 765 N N . PHE A 1 101 ? 10.918 3.786 -13.183 1.00 84.38 101 PHE A N 1
ATOM 766 C CA . PHE A 1 101 ? 9.896 4.586 -12.498 1.00 84.38 101 PHE A CA 1
ATOM 767 C C . PHE A 1 101 ? 8.596 3.814 -12.240 1.00 84.38 101 PHE A C 1
ATOM 769 O O . PHE A 1 101 ? 7.985 3.981 -11.187 1.00 84.38 101 PHE A O 1
ATOM 776 N N . TYR A 1 102 ? 8.207 2.898 -13.132 1.00 80.81 102 TYR A N 1
ATOM 777 C CA . TYR A 1 102 ? 7.016 2.070 -12.929 1.00 80.81 102 TYR A CA 1
ATOM 778 C C . TYR A 1 102 ? 7.114 1.131 -11.710 1.00 80.81 102 TYR A C 1
ATOM 780 O O . TYR A 1 102 ? 6.082 0.751 -11.161 1.00 80.81 102 TYR A O 1
ATOM 788 N N . ALA A 1 103 ? 8.323 0.795 -11.237 1.00 85.56 103 ALA A N 1
ATOM 789 C CA . ALA A 1 103 ? 8.509 -0.019 -10.035 1.00 85.56 103 ALA A CA 1
ATOM 790 C C . ALA A 1 103 ? 7.944 0.673 -8.784 1.00 85.56 103 ALA A C 1
ATOM 792 O O . ALA A 1 103 ? 7.412 -0.000 -7.903 1.00 85.56 103 ALA A O 1
ATOM 793 N N . SER A 1 104 ? 7.953 2.015 -8.744 1.00 87.31 104 SER A N 1
ATOM 794 C CA . SER A 1 104 ? 7.340 2.785 -7.652 1.00 87.31 104 SER A CA 1
ATOM 795 C C . SER A 1 104 ? 5.858 2.461 -7.476 1.00 87.31 104 SER A C 1
ATOM 797 O O . SER A 1 104 ? 5.377 2.284 -6.359 1.00 87.31 104 SER A O 1
ATOM 799 N N . PHE A 1 105 ? 5.143 2.307 -8.587 1.00 83.56 105 PHE A N 1
ATOM 800 C CA . PHE A 1 105 ? 3.726 1.994 -8.590 1.00 83.56 105 PHE A CA 1
ATOM 801 C C . PHE A 1 105 ? 3.445 0.534 -8.240 1.00 83.56 105 PHE A C 1
ATOM 803 O O . PHE A 1 105 ? 2.459 0.252 -7.559 1.00 83.56 105 PHE A O 1
ATOM 810 N N . LEU A 1 106 ? 4.318 -0.386 -8.664 1.00 84.88 106 LEU A N 1
ATOM 811 C CA . LEU A 1 106 ? 4.231 -1.789 -8.259 1.00 84.88 106 LEU A CA 1
ATOM 812 C C . LEU A 1 106 ? 4.397 -1.924 -6.745 1.00 84.88 106 LEU A C 1
ATOM 814 O O . LEU A 1 106 ? 3.593 -2.590 -6.103 1.00 84.88 106 LEU A O 1
ATOM 818 N N . TRP A 1 107 ? 5.376 -1.244 -6.152 1.00 88.56 107 TRP A N 1
ATOM 819 C CA . TRP A 1 107 ? 5.561 -1.259 -4.702 1.00 88.56 107 TRP A CA 1
ATOM 820 C C . TRP A 1 107 ? 4.431 -0.551 -3.958 1.00 88.56 107 TRP A C 1
ATOM 822 O O . TRP A 1 107 ? 3.950 -1.078 -2.961 1.00 88.56 107 TRP A O 1
ATOM 832 N N . LEU A 1 108 ? 3.948 0.588 -4.465 1.00 89.38 108 LEU A N 1
ATOM 833 C CA . LEU A 1 108 ? 2.794 1.290 -3.896 1.00 89.38 108 LEU A CA 1
ATOM 834 C C . LEU A 1 108 ? 1.578 0.366 -3.815 1.00 89.38 108 LEU A C 1
ATOM 836 O O . LEU A 1 108 ? 0.980 0.216 -2.748 1.00 89.38 108 LEU A O 1
ATOM 840 N N . VAL A 1 109 ? 1.197 -0.247 -4.937 1.00 84.56 109 VAL A N 1
ATOM 841 C CA . VAL A 1 109 ? -0.001 -1.088 -4.986 1.00 84.56 109 VAL A CA 1
ATOM 842 C C . VAL A 1 109 ? 0.220 -2.391 -4.223 1.00 84.56 109 VAL A C 1
ATOM 844 O O . VAL A 1 109 ? -0.700 -2.820 -3.534 1.00 84.56 109 VAL A O 1
ATOM 847 N N . TRP A 1 110 ? 1.425 -2.971 -4.259 1.00 86.00 110 TRP A N 1
ATOM 848 C CA . TRP A 1 110 ? 1.784 -4.122 -3.428 1.00 86.00 110 TRP A CA 1
ATOM 849 C C . TRP A 1 110 ? 1.565 -3.819 -1.946 1.00 86.00 110 TRP A C 1
ATOM 851 O O . TRP A 1 110 ? 0.758 -4.484 -1.306 1.00 86.00 110 TRP A O 1
ATOM 861 N N . THR A 1 111 ? 2.210 -2.775 -1.420 1.00 89.81 111 THR A N 1
ATOM 862 C CA . THR A 1 111 ? 2.085 -2.378 -0.014 1.00 89.81 111 THR A CA 1
ATOM 863 C C . THR A 1 111 ? 0.640 -2.053 0.345 1.00 89.81 111 THR A C 1
ATOM 865 O O . THR A 1 111 ? 0.156 -2.457 1.394 1.00 89.81 111 THR A O 1
ATOM 868 N N . PHE A 1 112 ? -0.091 -1.352 -0.521 1.00 88.56 112 PHE A N 1
ATOM 869 C CA . PHE A 1 112 ? -1.500 -1.076 -0.263 1.00 88.56 112 PHE A CA 1
ATOM 870 C C . PHE A 1 112 ? -2.327 -2.368 -0.177 1.00 88.56 112 PHE A C 1
ATOM 872 O O . PHE A 1 112 ? -3.118 -2.550 0.749 1.00 88.56 112 PHE A O 1
ATOM 879 N N . ALA A 1 113 ? -2.153 -3.272 -1.141 1.00 85.25 113 ALA A N 1
ATOM 880 C CA . ALA A 1 113 ? -2.943 -4.487 -1.231 1.00 85.25 113 ALA A CA 1
ATOM 881 C C . ALA A 1 113 ? -2.630 -5.456 -0.087 1.00 85.25 113 ALA A C 1
ATOM 883 O O . ALA A 1 113 ? -3.554 -6.045 0.461 1.00 85.25 113 ALA A O 1
ATOM 884 N N . THR A 1 114 ? -1.369 -5.598 0.323 1.00 87.25 114 THR A N 1
ATOM 885 C CA . THR A 1 114 ? -1.012 -6.518 1.410 1.00 87.25 114 THR A CA 1
ATOM 886 C C . THR A 1 114 ? -1.447 -6.011 2.779 1.00 87.25 114 THR A C 1
ATOM 888 O O . THR A 1 114 ? -1.784 -6.825 3.628 1.00 87.25 114 THR A O 1
ATOM 891 N N . GLU A 1 115 ? -1.489 -4.696 3.002 1.00 88.44 115 GLU A N 1
ATOM 892 C CA . GLU A 1 115 ? -1.767 -4.120 4.325 1.00 88.44 115 GLU A CA 1
ATOM 893 C C . GLU A 1 115 ? -3.259 -3.855 4.588 1.00 88.44 115 GLU A C 1
ATOM 895 O O . GLU A 1 115 ? -3.719 -3.954 5.731 1.00 88.44 115 GLU A O 1
ATOM 900 N N . ILE A 1 116 ? -4.058 -3.548 3.554 1.00 87.19 116 ILE A N 1
ATOM 901 C CA . ILE A 1 116 ? -5.476 -3.206 3.754 1.00 87.19 116 ILE A CA 1
ATOM 902 C C . ILE A 1 116 ? -6.311 -4.324 4.413 1.00 87.19 116 ILE A C 1
ATOM 904 O O . ILE A 1 116 ? -7.139 -3.988 5.267 1.00 87.19 116 ILE A O 1
ATOM 908 N N . PRO A 1 117 ? -6.107 -5.633 4.136 1.00 82.81 117 PRO A N 1
ATOM 909 C CA . PRO A 1 117 ? -6.858 -6.694 4.802 1.00 82.81 117 PRO A CA 1
ATOM 910 C C . PRO A 1 117 ? -6.563 -6.744 6.302 1.00 82.81 117 PRO A C 1
ATOM 912 O O . PRO A 1 117 ? -7.479 -6.959 7.093 1.00 82.81 117 PRO A O 1
ATOM 915 N N . PHE A 1 118 ? -5.315 -6.494 6.714 1.00 86.00 118 PHE A N 1
ATOM 916 C CA . PHE A 1 118 ? -4.948 -6.466 8.129 1.00 86.00 118 PHE A CA 1
ATOM 917 C C . PHE A 1 118 ? -5.620 -5.302 8.850 1.00 86.00 118 PHE A C 1
ATOM 919 O O . PHE A 1 118 ? -6.202 -5.502 9.915 1.00 86.00 118 PHE A O 1
ATOM 926 N N . LEU A 1 119 ? -5.621 -4.105 8.260 1.00 87.06 119 LEU A N 1
ATOM 927 C CA . LEU A 1 119 ? -6.311 -2.958 8.851 1.00 87.06 119 LEU A CA 1
ATOM 928 C C . LEU A 1 119 ? -7.826 -3.184 8.925 1.00 87.06 119 LEU A C 1
ATOM 930 O O . LEU A 1 119 ? -8.429 -2.919 9.960 1.00 87.06 119 LEU A O 1
ATOM 934 N N . ALA A 1 120 ? -8.442 -3.727 7.873 1.00 84.62 120 ALA A N 1
ATOM 935 C CA . ALA A 1 120 ? -9.883 -3.974 7.845 1.00 84.62 120 ALA A CA 1
ATOM 936 C C . ALA A 1 120 ? -10.323 -5.070 8.836 1.00 84.62 120 ALA A C 1
ATOM 938 O O . ALA A 1 120 ? -11.333 -4.916 9.519 1.00 84.62 120 ALA A O 1
ATOM 939 N N . VAL A 1 121 ? -9.566 -6.169 8.937 1.00 84.31 121 VAL A N 1
ATOM 940 C CA . VAL A 1 121 ? -9.950 -7.343 9.740 1.00 84.31 121 VAL A CA 1
ATOM 941 C C . VAL A 1 121 ? -9.441 -7.255 11.179 1.00 84.31 121 VAL A C 1
ATOM 943 O O . VAL A 1 121 ? -10.191 -7.540 12.113 1.00 84.31 121 VAL A O 1
ATOM 946 N N . LEU A 1 122 ? -8.179 -6.867 11.384 1.00 87.88 122 LEU A N 1
ATOM 947 C CA . LEU A 1 122 ? -7.545 -6.839 12.708 1.00 87.88 122 LEU A CA 1
ATOM 948 C C . LEU A 1 122 ? -7.652 -5.477 13.397 1.00 87.88 122 LEU A C 1
ATOM 950 O O . LEU A 1 122 ? -7.638 -5.420 14.625 1.00 87.88 122 LEU A O 1
ATOM 954 N N . GLY A 1 123 ? -7.814 -4.388 12.647 1.00 88.31 123 GLY A N 1
ATOM 955 C CA . GLY A 1 123 ? -7.968 -3.046 13.210 1.00 88.31 123 GLY A CA 1
ATOM 956 C C . GLY A 1 123 ? -9.085 -2.946 14.257 1.00 88.31 123 GLY A C 1
ATOM 957 O O . GLY A 1 123 ? -8.805 -2.607 15.411 1.00 88.31 123 GLY A O 1
ATOM 958 N N . PRO A 1 124 ? -10.339 -3.302 13.917 1.00 87.88 124 PRO A N 1
ATOM 959 C CA . PRO A 1 124 ? -11.457 -3.239 14.855 1.00 87.88 124 PRO A CA 1
ATOM 960 C C . PRO A 1 124 ? -11.265 -4.049 16.154 1.00 87.88 124 PRO A C 1
ATOM 962 O O . PRO A 1 124 ? -11.461 -3.476 17.232 1.00 87.88 124 PRO A O 1
ATOM 965 N N . PRO A 1 125 ? -10.882 -5.348 16.137 1.00 89.00 125 PRO A N 1
ATOM 966 C CA . PRO A 1 125 ? -10.681 -6.100 17.375 1.00 89.00 125 PRO A CA 1
ATOM 967 C C . PRO A 1 125 ? -9.516 -5.562 18.214 1.00 89.00 125 PRO A C 1
ATOM 969 O O . PRO A 1 125 ? -9.633 -5.546 19.440 1.00 89.00 125 PRO A O 1
ATOM 972 N N . ILE A 1 126 ? -8.441 -5.064 17.590 1.00 90.81 126 ILE A N 1
ATOM 973 C CA . ILE A 1 126 ? -7.324 -4.434 18.310 1.00 90.81 126 ILE A CA 1
ATOM 974 C C . ILE A 1 126 ? -7.806 -3.176 19.036 1.00 90.81 126 ILE A C 1
ATOM 976 O O . ILE A 1 126 ? -7.595 -3.052 20.241 1.00 90.81 126 ILE A O 1
ATOM 980 N N . ILE A 1 127 ? -8.528 -2.279 18.356 1.00 88.31 127 ILE A N 1
ATOM 981 C CA . ILE A 1 127 ? -9.042 -1.051 18.981 1.00 88.31 127 ILE A CA 1
ATOM 982 C C . ILE A 1 127 ? -10.010 -1.387 20.124 1.00 88.31 127 ILE A C 1
ATOM 984 O O . ILE A 1 127 ? -9.924 -0.795 21.202 1.00 88.31 127 ILE A O 1
ATOM 988 N N . LYS A 1 128 ? -10.891 -2.384 19.944 1.00 88.69 128 LYS A N 1
ATOM 989 C CA . LYS A 1 128 ? -11.785 -2.866 21.014 1.00 88.69 128 LYS A CA 1
ATOM 990 C C . LYS A 1 128 ? -11.002 -3.384 22.224 1.00 88.69 128 LYS A C 1
ATOM 992 O O . LYS A 1 128 ? -11.356 -3.056 23.358 1.00 88.69 128 LYS A O 1
ATOM 997 N N . ALA A 1 129 ? -9.944 -4.163 22.004 1.00 91.56 129 ALA A N 1
ATOM 998 C CA . ALA A 1 129 ? -9.085 -4.660 23.075 1.00 91.56 129 ALA A CA 1
ATOM 999 C C . ALA A 1 129 ? -8.365 -3.512 23.802 1.00 91.56 129 ALA A C 1
ATOM 1001 O O . ALA A 1 129 ? -8.373 -3.474 25.032 1.00 91.56 129 ALA A O 1
ATOM 1002 N N . CYS A 1 130 ? -7.833 -2.533 23.064 1.00 89.94 130 CYS A N 1
ATOM 1003 C CA . CYS A 1 130 ? -7.197 -1.344 23.628 1.00 89.94 130 CYS A CA 1
ATOM 1004 C C . CYS A 1 130 ? -8.171 -0.515 24.473 1.00 89.94 130 CYS A C 1
ATOM 1006 O O . CYS A 1 130 ? -7.832 -0.151 25.594 1.00 89.94 130 CYS A O 1
ATOM 1008 N N . HIS A 1 131 ? -9.397 -0.271 23.997 1.00 88.75 131 HIS A N 1
ATOM 1009 C CA . HIS A 1 131 ? -10.422 0.441 24.771 1.00 88.75 131 HIS A CA 1
ATOM 1010 C C . HIS A 1 131 ? -10.840 -0.316 26.038 1.00 88.75 131 HIS A C 1
ATOM 1012 O O . HIS A 1 131 ? -11.184 0.308 27.041 1.00 88.75 131 HIS A O 1
ATOM 1018 N N . LYS A 1 132 ? -10.821 -1.655 26.009 1.00 89.44 132 LYS A N 1
ATOM 1019 C CA . LYS A 1 132 ? -11.118 -2.489 27.181 1.00 89.44 132 LYS A CA 1
ATOM 1020 C C . LYS A 1 132 ? -9.977 -2.474 28.203 1.00 89.44 132 LYS A C 1
ATOM 1022 O O . LYS A 1 132 ? -10.251 -2.446 29.398 1.00 89.44 132 LYS A O 1
ATOM 1027 N N . ALA A 1 133 ? -8.727 -2.499 27.744 1.00 92.75 133 ALA A N 1
ATOM 1028 C CA . ALA A 1 133 ? -7.542 -2.472 28.602 1.00 92.75 133 ALA A CA 1
ATOM 1029 C C . ALA A 1 133 ? -7.260 -1.074 29.177 1.00 92.75 133 ALA A C 1
ATOM 1031 O O . ALA A 1 133 ? -6.856 -0.951 30.330 1.00 92.75 133 ALA A O 1
ATOM 1032 N N . PHE A 1 134 ? -7.517 -0.025 28.393 1.00 90.94 134 PHE A N 1
ATOM 1033 C CA . PHE A 1 134 ? -7.258 1.369 28.747 1.00 90.94 134 PHE A CA 1
ATOM 1034 C C . PHE A 1 134 ? -8.525 2.215 28.551 1.00 90.94 134 PHE A C 1
ATOM 1036 O O . PHE A 1 134 ? -8.691 2.871 27.520 1.00 90.94 134 PHE A O 1
ATOM 1043 N N . PRO A 1 135 ? -9.426 2.246 29.551 1.00 82.00 135 PRO A N 1
ATOM 1044 C CA . PRO A 1 135 ? -10.693 2.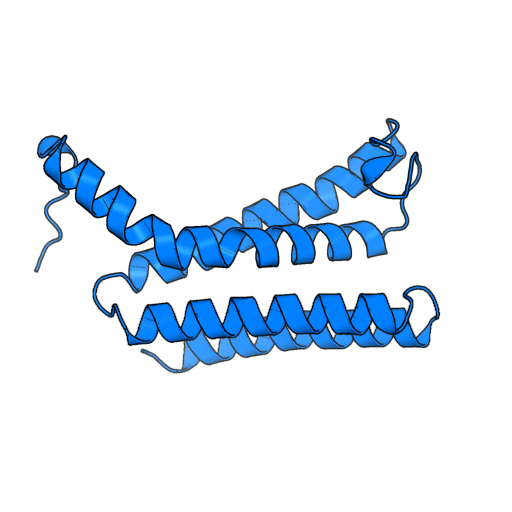973 29.460 1.00 82.00 135 PRO A CA 1
ATOM 1045 C C . PRO A 1 135 ? -10.533 4.482 29.234 1.00 82.00 135 PRO A C 1
ATOM 1047 O O . PRO A 1 135 ? -11.443 5.118 28.709 1.00 82.00 135 PRO A O 1
ATOM 1050 N N . SER A 1 136 ? -9.379 5.056 29.593 1.00 85.50 136 SER A N 1
ATOM 1051 C CA . SER A 1 136 ? -9.039 6.464 29.349 1.00 85.50 136 SER A CA 1
ATOM 1052 C C . SER A 1 136 ? -8.940 6.824 27.862 1.00 85.50 136 SER A C 1
ATOM 1054 O O . SER A 1 136 ? -9.132 7.984 27.515 1.00 85.50 136 SER A O 1
ATOM 1056 N N . LEU A 1 137 ? -8.677 5.846 26.985 1.00 79.06 137 LEU A N 1
ATOM 1057 C CA . LEU A 1 137 ? -8.622 6.029 25.530 1.00 79.06 137 LEU A CA 1
ATOM 1058 C C . LEU A 1 137 ? -10.006 6.025 24.878 1.00 79.06 137 LEU A C 1
ATOM 1060 O O . LEU A 1 137 ? -10.126 6.324 23.691 1.00 79.06 137 LEU A O 1
ATOM 1064 N N . ARG A 1 138 ? -11.059 5.682 25.631 1.00 73.25 138 ARG A N 1
ATOM 1065 C CA . ARG A 1 138 ? -12.434 5.725 25.144 1.00 73.25 138 ARG A CA 1
ATOM 1066 C C . ARG A 1 138 ? -12.857 7.189 25.045 1.00 73.25 138 ARG A C 1
ATOM 1068 O O . ARG A 1 138 ? -13.498 7.728 25.945 1.00 73.25 138 ARG A O 1
ATOM 1075 N N . THR A 1 139 ? -12.471 7.847 23.956 1.00 65.56 139 THR A N 1
ATOM 1076 C CA . THR A 1 139 ? -12.955 9.186 23.627 1.00 65.56 139 THR A CA 1
ATOM 1077 C C . THR A 1 139 ? -14.480 9.146 23.676 1.00 65.56 139 THR A C 1
ATOM 1079 O O . THR A 1 139 ? -15.090 8.254 23.083 1.00 65.56 139 THR A O 1
ATOM 1082 N N . LYS A 1 140 ? -15.105 10.069 24.423 1.00 54.38 140 LYS A N 1
ATOM 1083 C CA . LYS A 1 140 ? -16.561 10.264 24.407 1.00 54.38 140 LYS A CA 1
ATOM 1084 C C . LYS A 1 140 ? -16.956 10.619 22.976 1.00 54.38 140 LYS A C 1
ATOM 1086 O O . LYS A 1 140 ? -16.887 11.779 22.585 1.00 54.38 140 LYS A O 1
ATOM 1091 N N . GLN A 1 141 ? -17.299 9.616 22.183 1.00 49.50 141 GLN A N 1
ATOM 1092 C CA . GLN A 1 141 ? -17.875 9.810 20.866 1.00 49.50 141 GLN A CA 1
ATOM 1093 C C . GLN A 1 141 ? -19.258 10.413 21.127 1.00 49.50 141 GLN A C 1
ATOM 1095 O O . GLN A 1 141 ? -20.130 9.730 21.658 1.00 49.50 141 GLN A O 1
ATOM 1100 N N . GLN A 1 142 ? -19.372 11.730 20.932 1.00 38.41 142 GLN A N 1
ATOM 1101 C CA . GLN A 1 142 ? -20.616 12.469 21.118 1.00 38.41 142 GLN A CA 1
ATOM 1102 C C . GLN A 1 142 ? -21.697 11.880 20.204 1.00 38.41 142 GLN A C 1
ATOM 1104 O O . GLN A 1 142 ? -21.395 11.479 19.077 1.00 38.41 142 GLN A O 1
ATOM 1109 N N . GLU A 1 143 ? -22.899 11.790 20.772 1.00 33.59 143 GLU A N 1
ATOM 1110 C CA . GLU A 1 143 ? -24.161 11.355 20.159 1.00 33.59 143 GLU A CA 1
ATOM 1111 C C . GLU A 1 143 ? -24.454 12.030 18.812 1.00 33.59 143 GLU A C 1
ATOM 1113 O O . GLU A 1 143 ? -24.115 13.227 18.651 1.00 33.59 143 GLU A O 1
#

Foldseek 3Di:
DPVVVVVVVVVVLVVLLVLLVVCVVVVVDDPVRSCVLNVLLVVLVVLLVVLCVVCVVCVVQSSVVLVVLLVVLLCVLVVVQVCQAPAADPCVLVGRHNDDSVSSSVSSSVSSSVCSNCCSPVVVVVVVVVCVVPVVPPPPPDD

Sequence (143 aa):
MKWKHVAIGLSLSGIVAIMTAYLLAESLLSFDVAMLFLGVFFGCYAIAIAAGFLSPEWKSYEFASVVGLAVGSSWIGFGLWAYSQILPLPLALGWERNAPFYASFLWLVWTFATEIPFLAVLGPPIIKACHKAFPSLRTKQQE

pLDDT: mean 80.83, std 10.82, range [33.59, 94.12]